Protein AF-A0A7J3G4Q1-F1 (afdb_monomer_lite)

InterPro domains:
  IPR036411 TorD-like superfamily [SSF89155] (8-148)

pLDDT: mean 95.26, std 4.86, range [58.09, 98.62]

Sequence (180 aa):
MLELDSFQRASLYAAILTFFKKLASIKKTPPEIMAFFESLGVELPDLSGEDLEQAAEYLNMFRASVVRLDVPPLARANLPFHIKTFIESNGYTADEPFDGIITMTAFAARLAIDAYMAHLTDGEKALKLERILHRFNKTHLIPALANAIPQNQKLHQAIQKIVQLVVADSDMLLKWLTRR

Foldseek 3Di:
DDDDDLVLQLVLLVLVLQCLVQLLVLHWRPVVSQVSCVVSVHHADGQDDPSSVLSNVLQVPQFLLPQLPVDDNVVSVCLQVVLCCLQVVVPHDFDPPSRGLSNLSVSLSVLSVVLSVCVVPPPVVSLVSLVSSLCSLVPHNLSSLVSDDRPNPSSNSNSVSSSVVSVVVSVSSVVVSVVD

Secondary structure (DSSP, 8-state):
-----HHHHHHHHHHHHHHHHHHHTT-PPPHHHHHHHHHTT--PPPP-THHHHHHHHHHHH--HHHH-TTS-HHHHHTHHHHHHHHHHHTT---PSPTTSHHHHHHHHHHHHHHHHHHHTT-HHHHHHHHHHHHHHIIIIIHHHHHT---S-HHHHHHHHHHHHHHHHHHHHHHHHHTT-

Structure (mmCIF, N/CA/C/O backbone):
data_AF-A0A7J3G4Q1-F1
#
_entry.id   AF-A0A7J3G4Q1-F1
#
loop_
_atom_site.group_PDB
_atom_site.id
_atom_site.type_symbol
_atom_site.label_atom_id
_atom_site.label_alt_id
_atom_site.label_comp_id
_atom_site.label_asym_id
_atom_site.label_entity_id
_atom_site.label_seq_id
_atom_site.pdbx_PDB_ins_code
_atom_site.Cartn_x
_atom_site.Cartn_y
_atom_site.Cartn_z
_atom_site.occupancy
_atom_site.B_iso_or_equiv
_atom_site.auth_seq_id
_atom_site.auth_comp_id
_atom_site.auth_asym_id
_atom_site.auth_atom_id
_atom_site.pdbx_PDB_model_num
ATOM 1 N N . MET A 1 1 ? -12.463 -10.729 -13.274 1.00 58.09 1 MET A N 1
ATOM 2 C CA . MET A 1 1 ? -11.122 -10.737 -12.645 1.00 58.09 1 MET A CA 1
ATOM 3 C C . MET A 1 1 ? -10.554 -9.350 -12.877 1.00 58.09 1 MET A C 1
ATOM 5 O O . MET A 1 1 ? -10.690 -8.881 -13.998 1.00 58.09 1 MET A O 1
ATOM 9 N N . LEU A 1 2 ? -10.054 -8.663 -11.848 1.00 76.19 2 LEU A N 1
ATOM 10 C CA . LEU A 1 2 ? -9.546 -7.298 -11.997 1.00 76.19 2 LEU A CA 1
ATOM 11 C C . LEU A 1 2 ? -8.209 -7.347 -12.752 1.00 76.19 2 LEU A C 1
ATOM 13 O O . LEU A 1 2 ? -7.213 -7.781 -12.185 1.00 76.19 2 LEU A O 1
ATOM 17 N N . GLU A 1 3 ? -8.194 -6.976 -14.031 1.00 84.81 3 GLU A N 1
ATOM 18 C CA . GLU A 1 3 ? -6.963 -6.869 -14.821 1.00 84.81 3 GLU A CA 1
ATOM 19 C C . GLU A 1 3 ? -6.582 -5.394 -14.921 1.00 84.81 3 GLU A C 1
ATOM 21 O O . GLU A 1 3 ? -7.228 -4.640 -15.642 1.00 84.81 3 GLU A O 1
ATOM 26 N N . LEU A 1 4 ? -5.572 -4.983 -14.150 1.00 90.75 4 LEU A N 1
ATOM 27 C CA . LEU A 1 4 ? -5.095 -3.603 -14.131 1.00 90.75 4 LEU A CA 1
ATOM 28 C C . LEU A 1 4 ? -3.858 -3.462 -15.005 1.00 90.75 4 LEU A C 1
ATOM 30 O O . LEU A 1 4 ? -2.841 -4.113 -14.743 1.00 90.75 4 LEU A O 1
ATOM 34 N N . ASP A 1 5 ? -3.916 -2.578 -15.997 1.00 92.81 5 ASP A N 1
ATOM 35 C CA . ASP A 1 5 ? -2.712 -2.108 -16.676 1.00 92.81 5 ASP A CA 1
ATOM 36 C C . ASP A 1 5 ? -1.798 -1.309 -15.718 1.00 92.81 5 ASP A C 1
ATOM 38 O O . ASP A 1 5 ? -2.128 -1.042 -14.557 1.00 92.81 5 ASP A O 1
ATOM 42 N N . SER A 1 6 ? -0.604 -0.936 -16.184 1.00 94.12 6 SER A N 1
ATOM 43 C CA . SER A 1 6 ? 0.363 -0.214 -15.350 1.00 94.12 6 SER A CA 1
ATOM 44 C C . SER A 1 6 ? -0.153 1.137 -14.848 1.00 94.12 6 SER A C 1
ATOM 46 O O . SER A 1 6 ? 0.171 1.528 -13.727 1.00 94.12 6 SER A O 1
ATOM 48 N N . PHE A 1 7 ? -0.954 1.844 -15.651 1.00 96.06 7 PHE A N 1
ATOM 49 C CA . PHE A 1 7 ? -1.536 3.126 -15.262 1.00 96.06 7 PHE A CA 1
ATOM 50 C C . PHE A 1 7 ? -2.603 2.916 -14.188 1.00 96.06 7 PHE A C 1
ATOM 52 O O . PHE A 1 7 ? -2.532 3.525 -13.124 1.00 96.06 7 PHE A O 1
ATOM 59 N N . GLN A 1 8 ? -3.531 1.985 -14.409 1.00 95.94 8 GLN A N 1
ATOM 60 C CA . GLN A 1 8 ? -4.584 1.644 -13.458 1.00 95.94 8 GLN A CA 1
ATOM 61 C C . GLN A 1 8 ? -4.014 1.132 -12.128 1.00 95.94 8 GLN A C 1
ATOM 63 O O . GLN A 1 8 ? -4.531 1.480 -11.066 1.00 95.94 8 GLN A O 1
ATOM 68 N N . ARG A 1 9 ? -2.916 0.364 -12.155 1.00 97.31 9 ARG A N 1
ATOM 69 C CA . ARG A 1 9 ? -2.191 -0.049 -10.944 1.00 97.31 9 ARG A CA 1
ATOM 70 C C . ARG A 1 9 ? -1.609 1.150 -10.201 1.00 97.31 9 ARG A C 1
ATOM 72 O O . ARG A 1 9 ? -1.783 1.260 -8.988 1.00 97.31 9 ARG A O 1
ATOM 79 N N . ALA A 1 10 ? -0.941 2.063 -10.907 1.00 97.88 10 ALA A N 1
ATOM 80 C CA . ALA A 1 10 ? -0.431 3.293 -10.305 1.00 97.88 10 ALA A CA 1
ATOM 81 C C . ALA A 1 10 ? -1.566 4.117 -9.670 1.00 97.88 10 ALA A C 1
ATOM 83 O O . ALA A 1 10 ? -1.438 4.557 -8.524 1.00 97.88 10 ALA A O 1
ATOM 84 N N . SER A 1 11 ? -2.702 4.246 -10.361 1.00 97.88 11 SER A N 1
ATOM 85 C CA . SER A 1 11 ? -3.910 4.892 -9.842 1.00 97.88 11 SER A CA 1
ATOM 86 C C . SER A 1 11 ? -4.462 4.189 -8.602 1.00 97.88 11 SER A C 1
ATOM 88 O O . SER A 1 11 ? -4.798 4.872 -7.637 1.00 97.88 11 SER A O 1
ATOM 90 N N . LEU A 1 12 ? -4.492 2.851 -8.572 1.00 98.06 12 LEU A N 1
ATOM 91 C CA . LEU A 1 12 ? -4.955 2.078 -7.417 1.00 98.06 12 LEU A CA 1
ATOM 92 C C . LEU A 1 12 ? -4.147 2.395 -6.160 1.00 98.06 12 LEU A C 1
ATOM 94 O O . LEU A 1 12 ? -4.718 2.774 -5.137 1.00 98.06 12 LEU A O 1
ATOM 98 N N . TYR A 1 13 ? -2.822 2.270 -6.218 1.00 98.56 13 TYR A N 1
ATOM 99 C CA . TYR A 1 13 ? -2.002 2.519 -5.032 1.00 98.56 13 TYR A CA 1
ATOM 100 C C . TYR A 1 13 ? -2.006 3.996 -4.621 1.00 98.56 13 TYR A C 1
ATOM 102 O O . TYR A 1 13 ? -2.013 4.293 -3.425 1.00 98.56 13 TYR A O 1
ATOM 110 N N . ALA A 1 14 ? -2.065 4.926 -5.580 1.00 98.44 14 ALA A N 1
ATOM 111 C CA . ALA A 1 14 ? -2.229 6.347 -5.281 1.00 98.44 14 ALA A CA 1
ATOM 112 C C . ALA A 1 14 ? -3.578 6.645 -4.598 1.00 98.44 14 ALA A C 1
ATOM 114 O O . ALA A 1 14 ? -3.627 7.434 -3.648 1.00 98.44 14 ALA A O 1
ATOM 115 N N . ALA A 1 15 ? -4.659 5.992 -5.032 1.00 98.25 15 ALA A N 1
ATOM 116 C CA . ALA A 1 15 ? -5.981 6.112 -4.427 1.00 98.25 15 ALA A CA 1
ATOM 117 C C . ALA A 1 15 ? -6.015 5.537 -3.005 1.00 98.25 15 ALA A C 1
ATOM 119 O O . ALA A 1 15 ? -6.499 6.210 -2.095 1.00 98.25 15 ALA A O 1
ATOM 120 N N . ILE A 1 16 ? -5.421 4.358 -2.782 1.00 98.50 16 ILE A N 1
ATOM 121 C CA . ILE A 1 16 ? -5.280 3.748 -1.447 1.00 98.50 16 ILE A CA 1
ATOM 122 C C . ILE A 1 16 ? -4.501 4.673 -0.506 1.00 98.50 16 ILE A C 1
ATOM 124 O O . ILE A 1 16 ? -4.949 4.949 0.608 1.00 98.50 16 ILE A O 1
ATOM 128 N N . LEU A 1 17 ? -3.356 5.197 -0.955 1.00 98.44 17 LEU A N 1
ATOM 129 C CA . LEU A 1 17 ? -2.568 6.140 -0.163 1.00 98.44 17 LEU A CA 1
ATOM 130 C C . LEU A 1 17 ? -3.378 7.397 0.171 1.00 98.44 17 LEU A C 1
ATOM 132 O O . LEU A 1 17 ? -3.364 7.867 1.308 1.00 98.44 17 LEU A O 1
ATOM 136 N N . THR A 1 18 ? -4.081 7.952 -0.817 1.00 98.12 18 THR A N 1
ATOM 137 C CA . THR A 1 18 ? -4.896 9.157 -0.634 1.00 98.12 18 THR A CA 1
ATOM 138 C C . THR A 1 18 ? -6.006 8.910 0.375 1.00 98.12 18 THR A C 1
ATOM 140 O O . THR A 1 18 ? -6.175 9.720 1.283 1.00 98.12 18 THR A O 1
ATOM 143 N N . PHE A 1 19 ? -6.702 7.779 0.269 1.00 98.00 19 PHE A N 1
ATOM 144 C CA . PHE A 1 19 ? -7.723 7.357 1.219 1.00 98.00 19 PHE A CA 1
ATOM 145 C C . PHE A 1 19 ? -7.168 7.335 2.650 1.00 98.00 19 PHE A C 1
ATOM 147 O O . PHE A 1 19 ? -7.653 8.078 3.504 1.00 98.00 19 PHE A O 1
ATOM 154 N N . PHE A 1 20 ? -6.079 6.600 2.904 1.00 97.81 20 PHE A N 1
ATOM 155 C CA . PHE A 1 20 ? -5.498 6.532 4.248 1.00 97.81 20 PHE A CA 1
ATOM 156 C C . PHE A 1 20 ? -4.989 7.883 4.757 1.00 97.81 20 PHE A C 1
ATOM 158 O O . PHE A 1 20 ? -5.241 8.224 5.910 1.00 97.81 20 PHE A O 1
ATOM 165 N N . LYS A 1 21 ? -4.327 8.694 3.918 1.00 97.44 21 LYS A N 1
ATOM 166 C CA . LYS A 1 21 ? -3.848 10.026 4.332 1.00 97.44 21 LYS A CA 1
ATOM 167 C C . LYS A 1 21 ? -4.994 10.970 4.690 1.00 97.44 21 LYS A C 1
ATOM 169 O O . LYS A 1 21 ? -4.837 11.789 5.595 1.00 97.44 21 LYS A O 1
ATOM 174 N N . LYS A 1 22 ? -6.123 10.898 3.978 1.00 97.19 22 LYS A N 1
ATOM 175 C CA . LYS A 1 22 ? -7.295 11.742 4.250 1.00 97.19 22 LYS A CA 1
ATOM 176 C C . LYS A 1 22 ? -7.945 11.349 5.568 1.00 97.19 22 LYS A C 1
ATOM 178 O O . LYS A 1 22 ? -8.096 12.226 6.416 1.00 97.19 22 LYS A O 1
ATOM 183 N N . LEU A 1 23 ? -8.178 10.055 5.782 1.00 97.12 23 LEU A N 1
ATOM 184 C CA . LEU A 1 23 ? -8.691 9.550 7.055 1.00 97.12 23 LEU A CA 1
ATOM 185 C C . LEU A 1 23 ? -7.768 9.911 8.225 1.00 97.12 23 LEU A C 1
ATOM 187 O O . LEU A 1 23 ? -8.222 10.516 9.185 1.00 97.12 23 LEU A O 1
ATOM 191 N N . ALA A 1 24 ? -6.460 9.663 8.103 1.00 96.75 24 ALA A N 1
ATOM 192 C CA . ALA A 1 24 ? -5.467 10.000 9.129 1.00 96.75 24 ALA A CA 1
ATOM 193 C C . ALA A 1 24 ? -5.389 11.498 9.470 1.00 96.75 24 ALA A C 1
ATOM 195 O O . ALA A 1 24 ? -4.942 11.861 10.556 1.00 96.75 24 ALA A O 1
ATOM 196 N N . SER A 1 25 ? -5.830 12.365 8.553 1.00 96.25 25 SER A N 1
ATOM 197 C CA . SER A 1 25 ? -5.885 13.820 8.741 1.00 96.25 25 SER A CA 1
ATOM 198 C C . SER A 1 25 ? -7.267 14.325 9.173 1.00 96.25 25 SER A C 1
ATOM 200 O O . SER A 1 25 ? -7.495 15.533 9.106 1.00 96.25 25 SER A O 1
ATOM 202 N N . ILE A 1 26 ? -8.199 13.431 9.529 1.00 94.31 26 ILE A N 1
ATOM 203 C CA . ILE A 1 26 ? -9.601 13.748 9.855 1.00 94.31 26 ILE A CA 1
ATOM 204 C C . ILE A 1 26 ? -10.255 14.556 8.717 1.00 94.31 26 ILE A C 1
ATOM 206 O O . ILE A 1 26 ? -10.926 15.570 8.904 1.00 94.31 26 ILE A O 1
ATOM 210 N N . LYS A 1 27 ? -10.007 14.133 7.475 1.00 93.06 27 LYS A N 1
ATOM 211 C CA . LYS A 1 27 ? -10.582 14.740 6.272 1.00 93.06 27 LYS A CA 1
ATOM 212 C C . LYS A 1 27 ? -11.397 13.704 5.525 1.00 93.06 27 LYS A C 1
ATOM 214 O O . LYS A 1 27 ? -10.963 12.566 5.363 1.00 93.06 27 LYS A O 1
ATOM 219 N N . LYS A 1 28 ? -12.543 14.136 4.996 1.00 88.81 28 LYS A N 1
ATOM 220 C CA . LYS A 1 28 ? -13.322 13.316 4.069 1.00 88.81 28 LYS A CA 1
ATOM 221 C C . LYS A 1 28 ? -12.465 12.917 2.870 1.00 88.81 28 LYS A C 1
ATOM 223 O O . LYS A 1 28 ? -11.681 13.720 2.346 1.00 88.81 28 LYS A O 1
ATOM 228 N N . THR A 1 29 ? -12.634 11.674 2.444 1.00 92.00 29 THR A N 1
ATOM 229 C CA . THR A 1 29 ? -12.053 11.182 1.200 1.00 92.00 29 THR A CA 1
ATOM 230 C C . THR A 1 29 ? -12.686 11.938 0.025 1.00 92.00 29 THR A C 1
ATO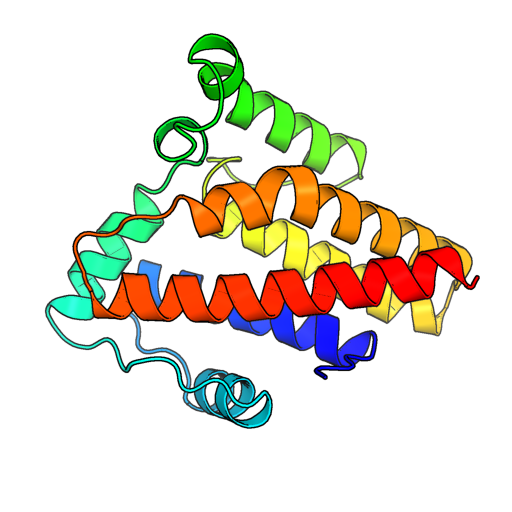M 232 O O . THR A 1 29 ? -13.906 12.101 0.010 1.00 92.00 29 THR A O 1
ATOM 235 N N . PRO A 1 30 ? -11.893 12.426 -0.948 1.00 93.00 30 PRO A N 1
ATOM 236 C CA . PRO A 1 30 ? -12.436 13.062 -2.142 1.00 93.00 30 PRO A CA 1
ATOM 237 C C . PRO A 1 30 ? -13.406 12.126 -2.887 1.00 93.00 30 PRO A C 1
ATOM 239 O O . PRO A 1 30 ? -13.092 10.937 -3.017 1.00 93.00 30 PRO A O 1
ATOM 242 N N . PRO A 1 31 ? -14.547 12.625 -3.396 1.00 93.31 31 PRO A N 1
ATOM 243 C CA . PRO A 1 31 ? -15.523 11.803 -4.113 1.00 93.31 31 PRO A CA 1
ATOM 244 C C . PRO A 1 31 ? -14.924 11.036 -5.295 1.00 93.31 31 PRO A C 1
ATOM 246 O O . PRO A 1 31 ? -15.316 9.905 -5.552 1.00 93.31 31 PRO A O 1
ATOM 249 N N . GLU A 1 32 ? -13.928 11.605 -5.973 1.00 95.31 32 GLU A N 1
ATOM 250 C CA . GLU A 1 32 ? -13.252 10.988 -7.118 1.00 95.31 32 GLU A CA 1
ATOM 251 C C . GLU A 1 32 ? -12.495 9.716 -6.720 1.00 95.31 32 GLU A C 1
ATOM 253 O O . GLU A 1 32 ? -12.413 8.767 -7.496 1.00 95.31 32 GLU A O 1
ATOM 258 N N . ILE A 1 33 ? -11.965 9.673 -5.494 1.00 95.56 33 ILE A N 1
ATOM 259 C CA . ILE A 1 33 ? -11.291 8.489 -4.953 1.00 95.56 33 ILE A CA 1
ATOM 260 C C . ILE A 1 33 ? -12.319 7.402 -4.627 1.00 95.56 33 ILE A C 1
ATOM 262 O O . ILE A 1 33 ? -12.074 6.234 -4.918 1.00 95.56 33 ILE A O 1
ATOM 266 N N . MET A 1 34 ? -13.476 7.775 -4.071 1.00 95.75 34 MET A N 1
ATOM 267 C CA . MET A 1 34 ? -14.564 6.830 -3.784 1.00 95.75 34 MET A CA 1
ATOM 268 C C . MET A 1 34 ? -15.138 6.245 -5.082 1.00 95.75 34 MET A C 1
ATOM 270 O O . MET A 1 34 ? -15.181 5.026 -5.233 1.00 95.75 34 MET A O 1
ATOM 274 N N . ALA A 1 35 ? -15.442 7.103 -6.060 1.00 95.75 35 ALA A N 1
ATOM 275 C CA . ALA A 1 35 ? -15.911 6.703 -7.386 1.00 95.75 35 ALA A CA 1
ATOM 276 C C . ALA A 1 35 ? -14.895 5.814 -8.122 1.00 95.75 35 ALA A C 1
ATOM 278 O O . ALA A 1 35 ? -15.271 4.880 -8.830 1.00 95.75 35 ALA A O 1
ATOM 279 N N . PHE A 1 36 ? -13.593 6.060 -7.935 1.00 96.44 36 PHE A N 1
ATOM 280 C CA . PHE A 1 36 ? -12.559 5.180 -8.470 1.00 96.44 36 PHE A CA 1
ATOM 281 C C . PHE A 1 36 ? -12.656 3.767 -7.875 1.00 96.44 36 PHE A C 1
ATOM 283 O O . PHE A 1 36 ? -12.673 2.805 -8.639 1.00 96.44 36 PHE A O 1
ATOM 290 N N . PHE A 1 37 ? -12.784 3.609 -6.553 1.00 96.25 37 PHE A N 1
ATOM 291 C CA . PHE A 1 37 ? -12.970 2.280 -5.953 1.00 96.25 37 PHE A CA 1
ATOM 292 C C . PHE A 1 37 ? -14.260 1.600 -6.427 1.00 96.25 37 PHE A C 1
ATOM 294 O O . PHE A 1 37 ? -14.234 0.415 -6.768 1.00 96.25 37 PHE A O 1
ATOM 301 N N . GLU A 1 38 ? -15.357 2.351 -6.541 1.00 95.69 38 GLU A N 1
ATOM 302 C CA . GLU A 1 38 ? -16.624 1.843 -7.076 1.00 95.69 38 GLU A CA 1
ATOM 303 C C . GLU A 1 38 ? -16.470 1.331 -8.514 1.00 95.69 38 GLU A C 1
ATOM 305 O O . GLU A 1 38 ? -16.979 0.260 -8.842 1.00 95.69 38 GLU A O 1
ATOM 310 N N . SER A 1 39 ? -15.690 2.024 -9.355 1.00 94.81 39 SER A N 1
ATOM 311 C CA . SER A 1 39 ? -15.388 1.580 -10.725 1.00 94.81 39 SER A CA 1
ATOM 312 C C . SER A 1 39 ? -14.613 0.255 -10.781 1.00 94.81 39 SER A C 1
ATOM 314 O O . SER A 1 39 ? -14.700 -0.474 -11.768 1.00 94.81 39 SER A O 1
ATOM 316 N N . LEU A 1 40 ? -13.902 -0.095 -9.702 1.00 94.19 40 LEU A N 1
ATOM 317 C CA . LEU A 1 40 ? -13.235 -1.389 -9.523 1.00 94.19 40 LEU A CA 1
ATOM 318 C C . LEU A 1 40 ? -14.158 -2.449 -8.888 1.00 94.19 40 LEU A C 1
ATOM 320 O O . LEU A 1 40 ? -13.703 -3.549 -8.571 1.00 94.19 40 LEU A O 1
ATOM 324 N N . GLY A 1 41 ? -15.441 -2.132 -8.690 1.00 93.50 41 GLY A N 1
ATOM 325 C CA . GLY A 1 41 ? -16.429 -2.997 -8.047 1.00 93.50 41 GLY A CA 1
ATOM 326 C C . GLY A 1 41 ? -16.335 -3.016 -6.520 1.00 93.50 41 GLY A C 1
ATOM 327 O O . GLY A 1 41 ? -16.810 -3.963 -5.893 1.00 93.50 41 GLY A O 1
ATOM 328 N N . VAL A 1 42 ? -15.703 -2.007 -5.913 1.00 94.69 42 VAL A N 1
ATOM 329 C CA . VAL A 1 42 ? -15.481 -1.929 -4.467 1.00 94.69 42 VAL A CA 1
ATOM 330 C C . VAL A 1 42 ? -16.115 -0.672 -3.891 1.00 94.69 42 VAL A C 1
ATOM 332 O O . VAL A 1 42 ? -15.593 0.426 -4.011 1.00 94.69 42 VAL A O 1
ATOM 335 N N . GLU A 1 43 ? -17.221 -0.845 -3.179 1.00 95.25 43 GLU A N 1
ATOM 336 C CA . GLU A 1 43 ? -17.846 0.242 -2.427 1.00 95.25 43 GLU A CA 1
ATOM 337 C C . GLU A 1 43 ? -17.156 0.392 -1.064 1.00 95.25 43 GLU A C 1
ATOM 339 O O . GLU A 1 43 ? -17.241 -0.506 -0.221 1.00 95.25 43 GLU A O 1
ATOM 344 N N . LEU A 1 44 ? -16.436 1.485 -0.823 1.00 95.50 44 LEU A N 1
ATOM 345 C CA . LEU A 1 44 ? -15.865 1.756 0.500 1.00 95.50 44 LEU A CA 1
ATOM 346 C C . LEU A 1 44 ? -16.907 2.447 1.395 1.00 95.50 44 LEU A C 1
ATOM 348 O O . LEU A 1 44 ? -17.646 3.299 0.910 1.00 95.50 44 LEU A O 1
ATOM 352 N N . PRO A 1 45 ? -16.978 2.112 2.696 1.00 93.81 45 PRO A N 1
ATOM 353 C CA . PRO A 1 45 ? -17.899 2.782 3.607 1.00 93.81 45 PRO A CA 1
ATOM 354 C C . PRO A 1 45 ? -17.546 4.266 3.762 1.00 93.81 45 PRO A C 1
ATOM 356 O O . PRO A 1 45 ? -16.368 4.626 3.794 1.00 93.81 45 PRO A O 1
ATOM 359 N N . ASP A 1 46 ? -18.563 5.116 3.920 1.00 89.44 46 ASP A N 1
ATOM 360 C CA . ASP A 1 46 ? -18.369 6.525 4.272 1.00 89.44 46 ASP A CA 1
ATOM 361 C C . ASP A 1 46 ? -18.052 6.663 5.773 1.00 89.44 46 ASP A C 1
ATOM 363 O O . ASP A 1 46 ? -18.834 6.248 6.644 1.00 89.44 46 ASP A O 1
ATOM 367 N N . LEU A 1 47 ? -16.877 7.228 6.072 1.00 92.56 47 LEU A N 1
ATOM 368 C CA . LEU A 1 47 ? -16.424 7.529 7.428 1.00 92.56 47 LEU A CA 1
ATOM 369 C C . LEU A 1 47 ? -16.642 9.016 7.718 1.00 92.56 47 LEU A C 1
ATOM 371 O O . LEU A 1 47 ? -16.056 9.892 7.079 1.00 92.56 47 LEU A O 1
ATOM 375 N N . SER A 1 48 ? -17.460 9.301 8.728 1.00 90.50 48 SER A N 1
ATOM 376 C CA . SER A 1 48 ? -17.823 10.661 9.128 1.00 90.50 48 SER A CA 1
ATOM 377 C C . SER A 1 48 ? -18.011 10.761 10.638 1.00 90.50 48 SER A C 1
ATOM 379 O O . SER A 1 48 ? -18.404 9.779 11.263 1.00 90.50 48 SER A O 1
ATOM 381 N N . GLY A 1 49 ? -17.806 11.950 11.210 1.00 92.44 49 GLY A N 1
ATOM 382 C CA . GLY A 1 49 ? -17.965 12.166 12.651 1.00 92.44 49 GLY A CA 1
ATOM 383 C C . GLY A 1 49 ? -17.005 11.289 13.455 1.00 92.44 49 GLY A C 1
ATOM 384 O O . GLY A 1 49 ? -15.831 11.188 13.105 1.00 92.44 49 G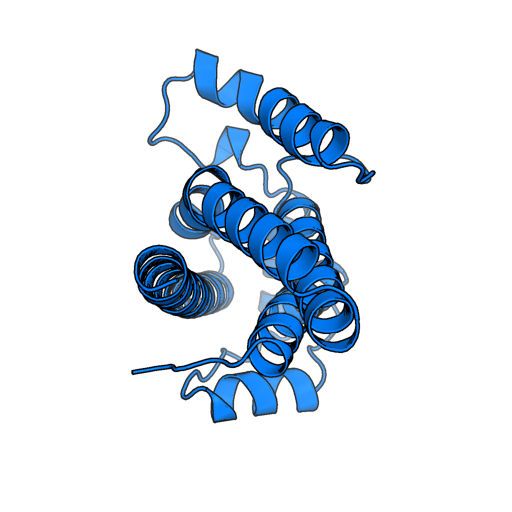LY A O 1
ATOM 385 N N . GLU A 1 50 ? -17.521 10.619 14.483 1.00 93.44 50 GLU A N 1
ATOM 386 C CA . GLU A 1 50 ? -16.740 9.761 15.385 1.00 93.44 50 GLU A CA 1
ATOM 387 C C . GLU A 1 50 ? -15.979 8.643 14.647 1.00 93.44 50 GLU A C 1
ATOM 389 O O . GLU A 1 50 ? -14.826 8.359 14.970 1.00 93.44 50 GLU A O 1
ATOM 394 N N . ASP A 1 51 ? -16.570 8.065 13.591 1.00 93.88 51 ASP A N 1
ATOM 395 C CA . ASP A 1 51 ? -15.905 7.032 12.785 1.00 93.88 51 ASP A CA 1
ATOM 396 C C . ASP A 1 51 ? -14.588 7.531 12.177 1.00 93.88 51 ASP A C 1
ATOM 398 O O . ASP A 1 51 ? -13.608 6.790 12.078 1.00 93.88 51 ASP A O 1
ATOM 402 N N . LEU A 1 52 ? -14.568 8.797 11.751 1.00 95.19 52 LEU A N 1
ATOM 403 C CA . LEU A 1 52 ? -13.413 9.416 11.113 1.00 95.19 52 LEU A CA 1
ATOM 404 C C . LEU A 1 52 ? -12.299 9.697 12.128 1.00 95.19 52 LEU A C 1
ATOM 406 O O . LEU A 1 52 ? -11.127 9.515 11.805 1.00 95.19 52 LEU A O 1
ATOM 410 N N . GLU A 1 53 ? -12.655 10.099 13.347 1.00 96.06 53 GLU A N 1
ATOM 411 C CA . GLU A 1 53 ? -11.703 10.344 14.436 1.00 96.06 53 GLU A CA 1
ATOM 412 C C . GLU A 1 53 ? -11.048 9.041 14.907 1.00 96.06 53 GLU A C 1
ATOM 414 O O . GLU A 1 53 ? -9.819 8.945 14.933 1.00 96.06 53 GLU A O 1
ATOM 419 N N . GLN A 1 54 ? -11.850 8.001 15.165 1.00 96.25 54 GLN A N 1
ATOM 420 C CA . GLN A 1 54 ? -11.343 6.674 15.533 1.00 96.25 54 GLN A CA 1
ATOM 421 C C . GLN A 1 54 ? -10.461 6.078 14.426 1.00 96.25 54 GLN A C 1
ATOM 423 O O . GLN A 1 54 ? -9.425 5.462 14.695 1.00 96.25 54 GLN A O 1
ATOM 428 N N . ALA A 1 55 ? -10.851 6.265 13.160 1.00 96.56 55 ALA A N 1
ATOM 429 C CA . ALA A 1 55 ? -10.039 5.825 12.036 1.00 96.56 55 ALA A CA 1
ATOM 430 C C . ALA A 1 55 ? -8.702 6.571 11.972 1.00 96.56 55 ALA A C 1
ATOM 432 O O . ALA A 1 55 ? -7.666 5.950 11.725 1.00 96.56 55 ALA A O 1
ATOM 433 N N . ALA A 1 56 ? -8.709 7.884 12.208 1.00 97.44 56 ALA A N 1
ATOM 434 C CA . ALA A 1 56 ? -7.498 8.688 12.211 1.00 97.44 56 ALA A CA 1
ATOM 435 C C . ALA A 1 56 ? -6.525 8.246 13.308 1.00 97.44 56 ALA A C 1
ATOM 437 O O . ALA A 1 56 ? -5.340 8.045 13.032 1.00 97.44 56 ALA A O 1
ATOM 438 N N . GLU A 1 57 ? -7.022 8.054 14.531 1.00 97.50 57 GLU A N 1
ATOM 439 C CA . GLU A 1 57 ? -6.229 7.564 15.658 1.00 97.50 57 GLU A CA 1
ATOM 440 C C . GLU A 1 57 ? -5.577 6.218 15.321 1.00 97.50 57 GLU A C 1
ATOM 442 O O . GLU A 1 57 ? -4.350 6.083 15.384 1.00 97.50 57 GLU A O 1
ATOM 447 N N . TYR A 1 58 ? -6.375 5.253 14.854 1.00 97.88 58 TYR A N 1
ATOM 448 C CA . TYR A 1 58 ? -5.871 3.932 14.497 1.00 97.88 58 TYR A CA 1
ATOM 449 C C . TYR A 1 58 ? -4.794 3.991 13.408 1.00 97.88 58 TYR A C 1
ATOM 451 O O . TYR A 1 58 ? -3.739 3.378 13.553 1.00 97.88 58 TYR A O 1
ATOM 459 N N . LEU A 1 59 ? -5.030 4.727 12.317 1.00 97.44 59 LEU A N 1
ATOM 460 C CA . LEU A 1 59 ? -4.090 4.802 11.193 1.00 97.44 59 LEU A CA 1
ATOM 461 C C . LEU A 1 59 ? -2.761 5.464 11.585 1.00 97.44 59 LEU A C 1
ATOM 463 O O . LEU A 1 59 ? -1.707 5.023 11.126 1.00 97.44 59 LEU A O 1
ATOM 467 N N . ASN A 1 60 ? -2.796 6.480 12.451 1.00 97.19 60 ASN A N 1
ATOM 468 C CA . ASN A 1 60 ? -1.594 7.160 12.942 1.00 97.19 60 ASN A CA 1
ATOM 469 C C . ASN A 1 60 ? -0.795 6.286 13.929 1.00 97.19 60 ASN A C 1
ATOM 471 O O . ASN A 1 60 ? 0.443 6.299 13.930 1.00 97.19 60 ASN A O 1
ATOM 475 N N . MET A 1 61 ? -1.485 5.479 14.740 1.00 97.31 61 MET A N 1
ATOM 476 C CA . MET A 1 61 ? -0.865 4.547 15.687 1.00 97.31 61 MET A CA 1
ATOM 477 C C . MET A 1 61 ? -0.516 3.186 15.078 1.00 97.31 61 MET A C 1
ATOM 479 O O . MET A 1 61 ? 0.221 2.418 15.695 1.00 97.31 61 MET A O 1
ATOM 483 N N . PHE A 1 62 ? -0.996 2.879 13.871 1.00 98.00 62 PHE A N 1
ATOM 484 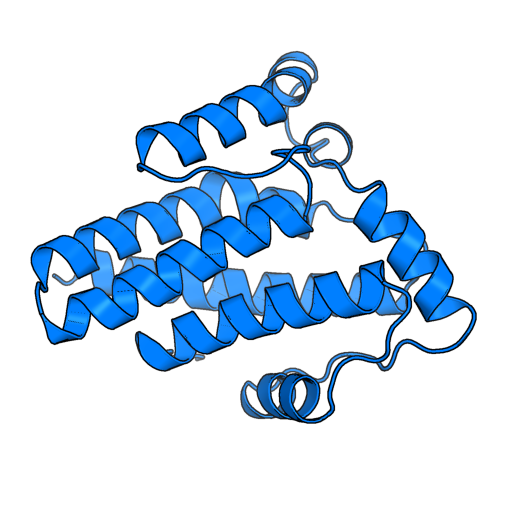C CA . PHE A 1 62 ? -0.757 1.596 13.222 1.00 98.00 62 PHE A CA 1
ATOM 485 C C . PHE A 1 62 ? 0.739 1.312 13.085 1.00 98.00 62 PHE A C 1
ATOM 487 O O . PHE A 1 62 ? 1.492 2.116 12.530 1.00 98.00 62 PHE A O 1
ATOM 494 N N . ARG A 1 63 ? 1.157 0.127 13.526 1.00 97.69 63 ARG A N 1
ATOM 495 C CA . ARG A 1 63 ? 2.514 -0.396 13.350 1.00 97.69 63 ARG A CA 1
ATOM 496 C C . ARG A 1 63 ? 2.434 -1.857 12.942 1.00 97.69 63 ARG A C 1
ATOM 498 O O . ARG A 1 63 ? 1.849 -2.663 13.670 1.00 97.69 63 ARG A O 1
ATOM 505 N N . ALA A 1 64 ? 3.039 -2.223 11.811 1.00 97.25 64 ALA A N 1
ATOM 506 C CA . ALA A 1 64 ? 3.074 -3.616 11.367 1.00 97.25 64 ALA A CA 1
ATOM 507 C C . ALA A 1 64 ? 3.761 -4.520 12.405 1.00 97.25 64 ALA A C 1
ATOM 509 O O . ALA A 1 64 ? 3.322 -5.649 12.609 1.00 97.25 64 ALA A O 1
ATOM 510 N N . SER A 1 65 ? 4.777 -4.010 13.110 1.00 96.94 65 SER A N 1
ATOM 511 C CA . SER A 1 65 ? 5.434 -4.701 14.231 1.00 96.94 65 SER A CA 1
ATOM 512 C C . SER A 1 65 ? 4.486 -5.068 15.379 1.00 96.94 65 SER A C 1
ATOM 514 O O . SER A 1 65 ? 4.680 -6.088 16.042 1.00 96.94 65 SER A O 1
ATOM 516 N N . VAL A 1 66 ? 3.427 -4.284 15.586 1.00 96.12 66 VAL A N 1
ATOM 517 C CA . VAL A 1 66 ? 2.423 -4.524 16.628 1.00 96.12 66 VAL A CA 1
ATOM 518 C C . VAL A 1 66 ? 1.342 -5.477 16.129 1.00 96.12 66 VAL A C 1
ATOM 520 O O . VAL A 1 66 ? 1.013 -6.435 16.827 1.00 96.12 66 VAL A O 1
ATOM 523 N N . VAL A 1 67 ? 0.815 -5.254 14.919 1.00 95.38 67 VAL A N 1
ATOM 524 C CA . VAL A 1 67 ? -0.371 -5.984 14.438 1.00 95.38 67 VAL A CA 1
ATOM 525 C C . VAL A 1 67 ? -0.071 -7.366 13.857 1.00 95.38 67 VAL A C 1
ATOM 527 O O . VAL A 1 67 ? -0.935 -8.235 13.903 1.00 95.38 67 VAL A O 1
ATOM 530 N N . ARG A 1 68 ? 1.137 -7.613 13.332 1.00 94.62 68 ARG A N 1
ATOM 531 C CA . ARG A 1 68 ? 1.490 -8.877 12.658 1.00 94.62 68 ARG A CA 1
ATOM 532 C C . ARG A 1 68 ? 1.778 -10.026 13.617 1.00 94.62 68 ARG A C 1
ATOM 534 O O . ARG A 1 68 ? 2.885 -10.553 13.641 1.00 94.62 68 ARG A O 1
ATOM 541 N N . LEU A 1 69 ? 0.790 -10.415 14.421 1.00 92.75 69 LEU A N 1
ATOM 542 C CA . LEU A 1 69 ? 0.906 -11.488 15.418 1.00 92.75 69 LEU A CA 1
ATOM 543 C C . LEU A 1 69 ? 1.228 -12.863 14.804 1.00 92.75 69 LEU A C 1
ATOM 545 O O . LEU A 1 69 ? 1.642 -13.767 15.525 1.00 92.75 69 LEU A O 1
ATOM 549 N N . ASP A 1 70 ? 1.083 -13.002 13.484 1.00 92.38 70 ASP A N 1
ATOM 550 C CA . ASP A 1 70 ? 1.473 -14.171 12.695 1.00 92.38 70 ASP A CA 1
ATOM 551 C C . ASP A 1 70 ? 2.994 -14.413 12.656 1.00 92.38 70 ASP A C 1
ATOM 553 O O . ASP A 1 70 ? 3.447 -15.499 12.294 1.00 92.38 70 ASP A O 1
ATOM 557 N N . VAL A 1 71 ? 3.797 -13.418 13.043 1.00 91.06 71 VAL A N 1
ATOM 558 C CA . VAL A 1 71 ? 5.262 -13.485 13.060 1.00 91.06 71 VAL A CA 1
ATOM 559 C C . VAL A 1 71 ? 5.783 -13.603 14.506 1.00 91.06 71 VAL A C 1
ATOM 561 O O . VAL A 1 71 ? 5.259 -12.944 15.411 1.00 91.06 71 VAL A O 1
ATOM 564 N N . PRO A 1 72 ? 6.854 -14.383 14.770 1.00 93.31 72 PRO A N 1
ATOM 565 C CA . PRO A 1 72 ? 7.443 -14.478 16.105 1.00 93.31 72 PRO A CA 1
ATOM 566 C C . PRO A 1 72 ? 7.864 -13.110 16.676 1.00 93.31 72 PRO A C 1
ATOM 568 O O . PRO A 1 72 ? 8.335 -12.258 15.918 1.00 93.31 72 PRO A O 1
ATOM 571 N N . PRO A 1 73 ? 7.779 -12.888 18.005 1.00 93.69 73 PRO A N 1
ATOM 572 C CA . PRO A 1 73 ? 8.062 -11.592 18.637 1.00 93.69 73 PRO A CA 1
ATOM 573 C C . PRO A 1 73 ? 9.387 -10.940 18.221 1.00 93.69 73 PRO A C 1
ATOM 575 O O . PRO A 1 73 ? 9.415 -9.751 17.919 1.00 93.69 73 PRO A O 1
ATOM 578 N N . LEU A 1 74 ? 10.468 -11.721 18.137 1.00 92.00 74 LEU A N 1
ATOM 579 C CA . LEU A 1 74 ? 11.783 -11.208 17.747 1.00 92.00 74 LEU A CA 1
ATOM 580 C C . LEU A 1 74 ? 11.799 -10.691 16.300 1.00 92.00 74 LEU A C 1
ATOM 582 O O . LEU A 1 74 ? 12.350 -9.632 16.017 1.00 92.00 74 LEU A O 1
ATOM 586 N N . ALA A 1 75 ? 11.158 -11.416 15.383 1.00 90.69 75 ALA A N 1
ATOM 587 C CA . ALA A 1 75 ? 11.052 -10.996 13.992 1.00 90.69 75 ALA A CA 1
ATOM 588 C C . ALA A 1 75 ? 10.111 -9.788 13.837 1.00 90.69 75 ALA A C 1
ATOM 590 O O . ALA A 1 75 ? 10.398 -8.902 13.036 1.00 90.69 75 ALA A O 1
ATOM 591 N N . ARG A 1 76 ? 9.049 -9.692 14.654 1.00 92.81 76 ARG A N 1
ATOM 592 C CA . ARG A 1 76 ? 8.168 -8.511 14.706 1.00 92.81 76 ARG A CA 1
ATOM 593 C C . ARG A 1 76 ? 8.900 -7.249 15.140 1.00 92.81 76 ARG A C 1
ATOM 595 O O . ARG A 1 76 ? 8.742 -6.219 14.493 1.00 92.81 76 ARG A O 1
ATOM 602 N N . ALA A 1 77 ? 9.727 -7.338 16.181 1.00 92.69 77 ALA A N 1
ATOM 603 C CA . ALA A 1 77 ? 10.522 -6.210 16.669 1.00 92.69 77 ALA A CA 1
ATOM 604 C C . ALA A 1 77 ? 11.476 -5.652 15.594 1.00 92.69 77 ALA A C 1
ATOM 606 O O . ALA A 1 77 ? 11.723 -4.451 15.552 1.00 92.69 77 ALA A O 1
ATOM 607 N N . ASN A 1 78 ? 11.947 -6.508 14.682 1.00 94.56 78 ASN A N 1
ATOM 608 C CA . ASN A 1 78 ? 12.832 -6.123 13.583 1.00 94.56 78 ASN A CA 1
ATOM 609 C C . ASN A 1 78 ? 12.095 -5.699 12.298 1.00 94.56 78 ASN A C 1
ATOM 611 O O . ASN A 1 78 ? 12.746 -5.266 11.346 1.00 94.56 78 ASN A O 1
ATOM 615 N N . LEU A 1 79 ? 10.758 -5.791 12.231 1.00 95.31 79 LEU A N 1
ATOM 616 C CA . LEU A 1 79 ? 9.997 -5.407 11.032 1.00 95.31 79 LEU A CA 1
ATOM 617 C C . LEU A 1 79 ? 10.259 -3.965 10.564 1.00 95.31 79 LEU A C 1
ATOM 619 O O . LEU A 1 79 ? 10.472 -3.801 9.361 1.00 95.31 79 LEU A O 1
ATOM 623 N N . PRO A 1 80 ? 10.301 -2.937 11.439 1.00 96.94 80 PRO A N 1
ATOM 624 C CA . PRO A 1 80 ? 10.572 -1.569 11.002 1.00 96.94 80 PRO A CA 1
ATOM 625 C C . PRO A 1 80 ? 11.935 -1.449 10.318 1.00 96.94 80 PRO A C 1
ATOM 627 O O . PRO A 1 80 ? 12.045 -0.826 9.265 1.00 96.94 80 PRO A O 1
ATOM 630 N N . PHE A 1 81 ? 12.955 -2.121 10.863 1.00 96.81 81 PHE A N 1
ATOM 631 C CA . PHE A 1 81 ? 14.292 -2.163 10.276 1.00 96.81 81 PHE A CA 1
ATOM 632 C C . PHE A 1 81 ? 14.295 -2.871 8.917 1.00 96.81 81 PHE A C 1
ATOM 634 O O . PHE A 1 81 ? 14.819 -2.334 7.946 1.00 96.81 81 PHE A O 1
ATOM 641 N N . HIS A 1 82 ? 13.657 -4.039 8.805 1.00 95.88 82 HIS A N 1
ATOM 642 C CA . HIS A 1 82 ? 13.581 -4.758 7.532 1.00 95.88 82 HIS A CA 1
ATOM 643 C C . HIS A 1 82 ? 12.851 -3.962 6.445 1.00 95.88 82 HIS A C 1
ATOM 645 O O . HIS A 1 82 ? 13.295 -3.954 5.297 1.00 95.88 82 HIS A O 1
ATOM 651 N N . ILE A 1 83 ? 11.760 -3.275 6.796 1.00 97.81 83 ILE A N 1
ATOM 652 C CA . ILE A 1 83 ? 11.016 -2.430 5.857 1.00 97.81 83 ILE A CA 1
ATOM 653 C C . ILE A 1 83 ? 11.865 -1.226 5.439 1.00 97.81 83 ILE A C 1
ATOM 655 O O . ILE A 1 83 ? 11.967 -0.954 4.244 1.00 97.81 83 ILE A O 1
ATOM 659 N N . LYS A 1 84 ? 12.542 -0.566 6.388 1.00 98.25 84 LYS A N 1
ATOM 660 C CA . LYS A 1 84 ? 13.507 0.503 6.100 1.00 98.25 84 LYS A CA 1
ATOM 661 C C . LYS A 1 84 ? 14.571 0.048 5.104 1.00 98.25 84 LYS A C 1
ATOM 663 O O . LYS A 1 84 ? 14.721 0.655 4.048 1.00 98.25 84 LYS A O 1
ATOM 668 N N . THR A 1 85 ? 15.262 -1.056 5.395 1.00 97.75 85 THR A N 1
ATOM 669 C CA . THR A 1 85 ? 16.302 -1.602 4.512 1.00 97.75 85 THR A CA 1
ATOM 670 C C . THR A 1 85 ? 15.744 -1.942 3.132 1.00 97.75 85 THR A C 1
ATOM 672 O O . THR A 1 85 ? 16.411 -1.705 2.125 1.00 97.75 85 THR A O 1
ATOM 675 N N . PHE A 1 86 ? 14.518 -2.468 3.047 1.00 98.19 86 PHE A N 1
ATOM 676 C CA . PHE A 1 86 ? 13.876 -2.741 1.762 1.00 98.19 86 PHE A CA 1
ATOM 677 C C . PHE A 1 86 ? 13.652 -1.453 0.958 1.00 98.19 86 PHE A C 1
ATOM 679 O O . PHE A 1 86 ? 13.974 -1.414 -0.227 1.00 98.19 86 PHE A O 1
ATOM 686 N N . ILE A 1 87 ? 13.133 -0.399 1.586 1.00 97.94 87 ILE A N 1
ATOM 687 C CA . ILE A 1 87 ? 12.890 0.904 0.948 1.00 97.94 87 ILE A CA 1
ATOM 688 C C . ILE A 1 87 ? 14.215 1.507 0.453 1.00 97.94 87 ILE A C 1
ATOM 690 O O . ILE A 1 87 ? 14.361 1.790 -0.739 1.00 97.94 87 ILE A O 1
ATOM 694 N N . GLU A 1 88 ? 15.205 1.616 1.339 1.00 97.88 88 GLU A N 1
ATOM 695 C CA . GLU A 1 88 ? 16.489 2.268 1.054 1.00 97.88 88 GLU A CA 1
ATOM 696 C C . GLU A 1 88 ? 17.315 1.505 0.009 1.00 97.88 88 GLU A C 1
ATOM 698 O O . GLU A 1 88 ? 17.869 2.110 -0.909 1.00 97.88 88 GLU A O 1
ATOM 703 N N . SER A 1 89 ? 17.345 0.168 0.067 1.00 97.06 89 SER A N 1
ATOM 704 C CA . SER A 1 89 ? 18.079 -0.656 -0.913 1.00 97.06 89 SER A CA 1
ATOM 705 C C . SER A 1 89 ? 17.509 -0.591 -2.332 1.00 97.06 89 SER A C 1
ATOM 707 O O . SER A 1 89 ? 18.212 -0.919 -3.289 1.00 97.06 89 SER A O 1
ATOM 709 N N . ASN A 1 90 ? 16.259 -0.145 -2.489 1.00 96.81 90 ASN A N 1
ATOM 710 C CA . ASN A 1 90 ? 15.642 0.095 -3.792 1.00 96.81 90 ASN A CA 1
ATOM 711 C C . ASN A 1 90 ? 15.730 1.567 -4.235 1.00 96.81 90 ASN A C 1
ATOM 713 O O . ASN A 1 90 ? 15.145 1.922 -5.256 1.00 96.81 90 ASN A O 1
ATOM 717 N N . GLY A 1 91 ? 16.486 2.406 -3.515 1.00 96.44 91 GLY A N 1
ATOM 718 C CA . GLY A 1 91 ? 16.767 3.794 -3.892 1.00 96.44 91 GLY A CA 1
ATOM 719 C C . GLY A 1 91 ? 15.712 4.806 -3.447 1.00 96.44 91 GLY A C 1
ATOM 720 O O . GLY A 1 91 ? 15.660 5.904 -3.999 1.00 96.44 91 GLY A O 1
ATOM 721 N N . TYR A 1 92 ? 14.874 4.451 -2.473 1.00 97.25 92 TYR A N 1
ATOM 722 C CA . TYR A 1 92 ? 13.823 5.319 -1.949 1.00 97.25 92 TYR A CA 1
ATOM 723 C C . TYR A 1 92 ? 14.136 5.785 -0.530 1.00 97.25 92 TYR A C 1
ATOM 725 O O . TYR A 1 92 ? 14.817 5.105 0.234 1.00 97.25 92 TYR A O 1
ATOM 733 N N . THR A 1 93 ? 13.581 6.934 -0.163 1.00 94.81 93 THR A N 1
ATOM 734 C CA . THR A 1 93 ? 13.566 7.440 1.210 1.00 94.81 93 THR A CA 1
ATOM 735 C C . THR A 1 93 ? 12.128 7.538 1.695 1.00 94.81 93 THR A C 1
ATOM 737 O O . THR A 1 93 ? 11.194 7.680 0.901 1.00 94.81 93 THR A O 1
ATOM 740 N N . ALA A 1 94 ? 11.939 7.427 3.003 1.00 93.12 94 ALA A N 1
ATOM 741 C CA . ALA A 1 94 ? 10.637 7.559 3.627 1.00 93.12 94 ALA A CA 1
ATOM 742 C C . ALA A 1 94 ? 10.780 8.113 5.043 1.00 93.12 94 ALA A C 1
ATOM 744 O O . ALA A 1 94 ? 11.795 7.881 5.701 1.00 93.12 94 ALA A O 1
ATOM 745 N N . ASP A 1 95 ? 9.741 8.808 5.494 1.00 90.62 95 ASP A N 1
ATOM 746 C CA . ASP A 1 95 ? 9.653 9.292 6.864 1.00 90.62 95 ASP A CA 1
ATOM 747 C C . ASP A 1 95 ? 9.243 8.157 7.809 1.00 90.62 95 ASP A C 1
ATOM 749 O O . ASP A 1 95 ? 8.451 7.268 7.463 1.00 90.62 95 ASP A O 1
ATOM 753 N N . GLU A 1 96 ? 9.773 8.196 9.030 1.00 89.50 96 GLU A N 1
ATOM 754 C CA . GLU A 1 96 ? 9.347 7.287 10.086 1.00 89.50 96 GLU A CA 1
ATOM 755 C C . GLU A 1 96 ? 7.894 7.561 10.501 1.00 89.50 96 GLU A C 1
ATOM 757 O O . GLU A 1 96 ? 7.444 8.711 10.483 1.00 89.50 96 GLU A O 1
ATOM 762 N N . PRO A 1 97 ? 7.144 6.525 10.917 1.00 96.62 97 PRO A N 1
ATOM 763 C CA . PRO A 1 97 ? 7.550 5.124 11.116 1.00 96.62 97 PRO A CA 1
ATOM 764 C C . PRO A 1 97 ? 7.556 4.292 9.815 1.00 96.62 97 PRO A C 1
ATOM 766 O O . PRO A 1 97 ? 6.578 4.278 9.070 1.00 96.62 97 PRO A O 1
ATOM 769 N N . PHE A 1 98 ? 8.618 3.513 9.569 1.00 97.50 98 PHE A N 1
ATOM 770 C CA . PHE A 1 98 ? 8.737 2.680 8.355 1.00 97.50 98 PHE A CA 1
ATOM 771 C C . PHE A 1 98 ? 7.679 1.574 8.252 1.00 97.50 98 PHE A C 1
ATOM 773 O O . PHE A 1 98 ? 7.258 1.220 7.154 1.00 97.50 98 PHE A O 1
ATOM 780 N N . ASP A 1 99 ? 7.231 1.040 9.386 1.00 97.81 99 ASP A N 1
ATOM 781 C CA . ASP A 1 99 ? 6.193 0.012 9.464 1.00 97.81 99 ASP A CA 1
ATOM 782 C C . ASP A 1 99 ? 4.779 0.586 9.671 1.00 97.81 99 ASP A C 1
ATOM 784 O O . ASP A 1 99 ? 3.844 -0.153 9.992 1.00 97.81 99 ASP A O 1
ATOM 788 N N . GLY A 1 100 ? 4.611 1.901 9.499 1.00 98.31 100 GLY A N 1
ATOM 789 C CA . GLY A 1 100 ? 3.307 2.551 9.474 1.00 98.31 100 GLY A CA 1
ATOM 790 C C . GLY A 1 100 ? 2.563 2.289 8.164 1.00 98.31 100 GLY A C 1
ATOM 791 O O . GLY A 1 100 ? 3.156 2.266 7.086 1.00 98.31 100 GLY A O 1
ATOM 792 N N . ILE A 1 101 ? 1.236 2.156 8.234 1.00 97.81 101 ILE A N 1
ATOM 793 C CA . ILE A 1 101 ? 0.389 1.859 7.067 1.00 97.81 101 ILE A CA 1
ATOM 794 C C . ILE A 1 101 ? 0.524 2.920 5.966 1.00 97.81 101 ILE A C 1
ATOM 796 O O . ILE A 1 101 ? 0.593 2.581 4.785 1.00 97.81 101 ILE A O 1
ATOM 800 N N . ILE A 1 102 ? 0.629 4.200 6.341 1.00 97.94 102 ILE A N 1
ATOM 801 C CA . ILE A 1 102 ? 0.793 5.317 5.399 1.00 97.94 102 ILE A CA 1
ATOM 802 C C . ILE A 1 102 ? 2.150 5.231 4.696 1.00 97.94 102 ILE A C 1
ATOM 804 O O . ILE A 1 102 ? 2.210 5.345 3.477 1.00 97.94 102 ILE A O 1
ATOM 808 N N . THR A 1 103 ? 3.230 4.978 5.434 1.00 98.38 103 THR A N 1
ATOM 809 C CA . THR A 1 103 ? 4.580 4.868 4.865 1.00 98.38 103 THR A CA 1
ATOM 810 C C . THR A 1 103 ? 4.695 3.676 3.919 1.00 98.38 103 THR A C 1
ATOM 812 O O . THR A 1 103 ? 5.164 3.813 2.788 1.00 98.38 103 THR A O 1
ATOM 815 N N . MET A 1 104 ? 4.185 2.515 4.332 1.00 98.56 104 MET A N 1
ATOM 816 C CA . MET A 1 104 ? 4.193 1.307 3.507 1.00 98.56 104 MET A CA 1
ATOM 817 C C . MET A 1 104 ? 3.365 1.480 2.225 1.00 98.56 104 MET A C 1
ATOM 819 O O . MET A 1 104 ? 3.803 1.087 1.143 1.00 98.56 104 MET A O 1
ATOM 823 N N . THR A 1 105 ? 2.182 2.095 2.317 1.00 98.38 105 THR A N 1
ATOM 824 C CA . THR A 1 105 ? 1.344 2.369 1.136 1.00 98.38 105 THR A CA 1
ATOM 825 C C . THR A 1 105 ? 1.934 3.453 0.241 1.00 98.38 105 THR A C 1
ATOM 827 O O . THR A 1 105 ? 1.827 3.343 -0.979 1.00 98.38 105 THR A O 1
ATOM 830 N N . ALA A 1 106 ? 2.622 4.450 0.805 1.00 98.44 106 ALA A N 1
ATOM 831 C CA . ALA A 1 106 ? 3.318 5.476 0.035 1.00 98.44 106 ALA A CA 1
ATOM 832 C C . ALA A 1 106 ? 4.446 4.883 -0.810 1.00 98.44 106 ALA A C 1
ATOM 834 O O . ALA A 1 106 ? 4.565 5.208 -1.991 1.00 98.44 106 ALA A O 1
ATOM 835 N N . PHE A 1 107 ? 5.227 3.970 -0.232 1.00 98.56 107 PHE A N 1
ATOM 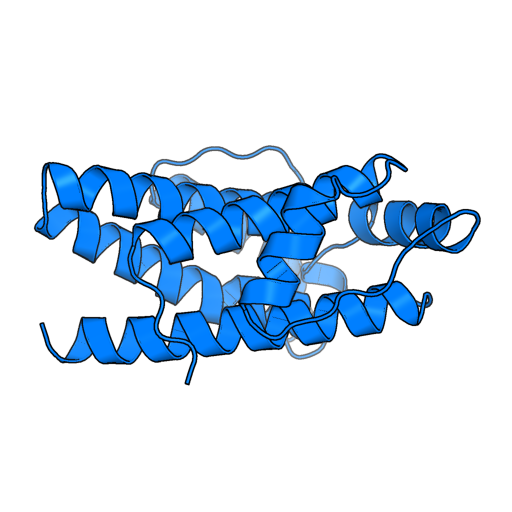836 C CA . PHE A 1 107 ? 6.270 3.261 -0.961 1.00 98.56 107 PHE A CA 1
ATOM 837 C C . PHE A 1 107 ? 5.699 2.413 -2.107 1.00 98.56 107 PHE A C 1
ATOM 839 O O . PHE A 1 107 ? 6.176 2.508 -3.238 1.00 98.56 107 PHE A O 1
ATOM 846 N N . ALA A 1 108 ? 4.632 1.647 -1.855 1.00 98.56 108 ALA A N 1
ATOM 847 C CA . ALA A 1 108 ? 3.969 0.859 -2.896 1.00 98.56 108 ALA A CA 1
ATOM 848 C C . ALA A 1 108 ? 3.398 1.741 -4.025 1.00 98.56 108 ALA A C 1
ATOM 850 O O . ALA A 1 108 ? 3.592 1.440 -5.203 1.00 98.56 108 ALA A O 1
ATOM 851 N N . ALA A 1 109 ? 2.763 2.867 -3.680 1.00 98.62 109 ALA A N 1
ATOM 852 C CA . ALA A 1 109 ? 2.272 3.839 -4.657 1.00 98.62 109 ALA A CA 1
ATOM 853 C C . ALA A 1 109 ? 3.398 4.426 -5.499 1.00 98.62 109 ALA A C 1
ATOM 855 O O . ALA A 1 109 ? 3.278 4.513 -6.721 1.00 98.62 109 ALA A O 1
ATOM 856 N N . ARG A 1 110 ? 4.518 4.776 -4.863 1.00 98.50 110 ARG A N 1
ATOM 857 C CA . ARG A 1 110 ? 5.673 5.315 -5.568 1.00 98.50 110 ARG A CA 1
ATOM 858 C C . ARG A 1 110 ? 6.264 4.303 -6.550 1.00 98.50 110 ARG A C 1
ATOM 860 O O . ARG A 1 110 ? 6.488 4.663 -7.701 1.00 98.50 110 ARG A O 1
ATOM 867 N N . LEU A 1 111 ? 6.439 3.048 -6.132 1.00 98.12 111 LEU A N 1
ATOM 868 C CA . LEU A 1 111 ? 6.902 1.970 -7.010 1.00 98.12 111 LEU A CA 1
ATOM 869 C C . LEU A 1 111 ? 5.976 1.767 -8.214 1.00 98.12 111 LEU A C 1
ATOM 871 O O . LEU A 1 111 ? 6.459 1.626 -9.335 1.00 98.12 111 LEU A O 1
ATOM 875 N N . ALA A 1 112 ? 4.658 1.766 -7.998 1.00 98.38 112 ALA A N 1
ATOM 876 C CA . ALA A 1 112 ? 3.686 1.591 -9.073 1.00 98.38 112 ALA A CA 1
ATOM 877 C C . ALA A 1 112 ? 3.730 2.749 -10.087 1.00 98.38 112 ALA A C 1
ATOM 879 O O . ALA A 1 112 ? 3.723 2.511 -11.294 1.00 98.38 112 ALA A O 1
ATOM 880 N N . ILE A 1 113 ? 3.840 3.992 -9.607 1.00 98.62 113 ILE A N 1
ATOM 881 C CA . ILE A 1 113 ? 3.975 5.183 -10.457 1.00 98.62 113 ILE A CA 1
ATOM 882 C C . ILE A 1 113 ? 5.284 5.141 -11.250 1.00 98.62 113 ILE A C 1
ATOM 884 O O . ILE A 1 113 ? 5.270 5.344 -12.463 1.00 98.62 113 ILE A O 1
ATOM 888 N N . ASP A 1 114 ? 6.411 4.850 -10.598 1.00 98.44 114 ASP A N 1
ATOM 889 C CA . ASP A 1 114 ? 7.704 4.792 -11.282 1.00 98.44 114 ASP A CA 1
ATOM 890 C C . ASP A 1 114 ? 7.743 3.647 -12.311 1.00 98.44 114 ASP A C 1
ATOM 892 O O . ASP A 1 114 ? 8.325 3.814 -13.382 1.00 98.44 114 ASP A O 1
ATOM 896 N N . ALA A 1 115 ? 7.091 2.511 -12.032 1.00 97.75 115 ALA A N 1
ATOM 897 C CA . ALA A 1 115 ? 6.948 1.410 -12.985 1.00 97.75 115 ALA A CA 1
ATOM 898 C C . ALA A 1 115 ? 6.121 1.819 -14.212 1.00 97.75 115 ALA A C 1
ATOM 900 O O . ALA A 1 115 ? 6.529 1.549 -15.340 1.00 97.75 115 ALA A O 1
ATOM 901 N N . TYR A 1 116 ? 4.996 2.511 -14.008 1.00 97.75 116 TYR A N 1
ATOM 902 C CA . TYR A 1 116 ? 4.197 3.073 -15.098 1.00 97.75 116 TYR A CA 1
ATOM 903 C C . TYR A 1 116 ? 5.015 4.037 -15.966 1.00 97.75 116 TYR A C 1
ATOM 905 O O . TYR A 1 116 ? 5.056 3.880 -17.184 1.00 97.75 116 TYR A O 1
ATOM 913 N N . MET A 1 117 ? 5.727 4.983 -15.352 1.00 97.88 117 MET A N 1
ATOM 914 C CA . MET A 1 117 ? 6.580 5.923 -16.088 1.00 97.88 117 MET A CA 1
ATOM 915 C C . MET A 1 117 ? 7.713 5.205 -16.835 1.00 97.88 117 MET A C 1
ATOM 917 O O . MET A 1 117 ? 8.073 5.594 -17.946 1.00 97.88 117 MET A O 1
ATOM 921 N N . ALA A 1 118 ? 8.260 4.134 -16.255 1.00 97.19 118 ALA A N 1
ATOM 922 C CA . ALA A 1 118 ? 9.271 3.317 -16.908 1.00 97.19 118 ALA A CA 1
ATOM 923 C C . ALA A 1 118 ? 8.706 2.550 -18.113 1.00 97.19 118 ALA A C 1
ATOM 925 O O . ALA A 1 118 ? 9.393 2.475 -19.120 1.00 97.19 118 ALA A O 1
ATOM 926 N N . HIS A 1 119 ? 7.452 2.080 -18.109 1.00 94.56 119 HIS A N 1
ATOM 927 C CA . HIS A 1 119 ? 6.853 1.446 -19.303 1.00 94.56 119 HIS A CA 1
ATOM 928 C C . HIS A 1 119 ? 6.837 2.366 -20.534 1.00 94.56 119 HIS A C 1
ATOM 930 O O . HIS A 1 119 ? 6.819 1.876 -21.659 1.00 94.56 119 HIS A O 1
ATOM 936 N N . LEU A 1 120 ? 6.891 3.688 -20.337 1.00 93.88 120 LEU A N 1
ATOM 937 C CA . LEU A 1 120 ? 6.947 4.672 -21.423 1.00 93.88 120 LEU A CA 1
ATOM 938 C C . LEU A 1 120 ? 8.351 4.849 -22.026 1.00 93.88 120 LEU A C 1
ATOM 940 O O . LEU A 1 120 ? 8.482 5.467 -23.079 1.00 93.88 120 LEU A O 1
ATOM 944 N N . THR A 1 121 ? 9.403 4.377 -21.349 1.00 94.56 121 THR A N 1
ATOM 945 C CA . THR A 1 121 ? 10.799 4.734 -21.676 1.00 94.56 121 THR A CA 1
ATOM 946 C C . THR A 1 121 ? 11.792 3.573 -21.611 1.00 94.56 121 THR A C 1
ATOM 948 O O . THR A 1 121 ? 12.702 3.509 -22.430 1.00 94.56 121 THR A O 1
ATOM 951 N N . ASP A 1 122 ? 11.630 2.658 -20.659 1.00 94.38 122 ASP A N 1
ATOM 952 C CA . ASP A 1 122 ? 12.537 1.557 -20.344 1.00 94.38 122 ASP A CA 1
ATOM 953 C C . ASP A 1 122 ? 11.746 0.361 -19.775 1.00 94.38 122 ASP A C 1
ATOM 955 O O . ASP A 1 122 ? 11.425 0.286 -18.581 1.00 94.38 122 ASP A O 1
ATOM 959 N N . GLY A 1 123 ? 11.432 -0.596 -20.653 1.00 92.44 123 GLY A N 1
ATOM 960 C CA . GLY A 1 123 ? 10.664 -1.791 -20.300 1.00 92.44 123 GLY A CA 1
ATOM 961 C C . GLY A 1 123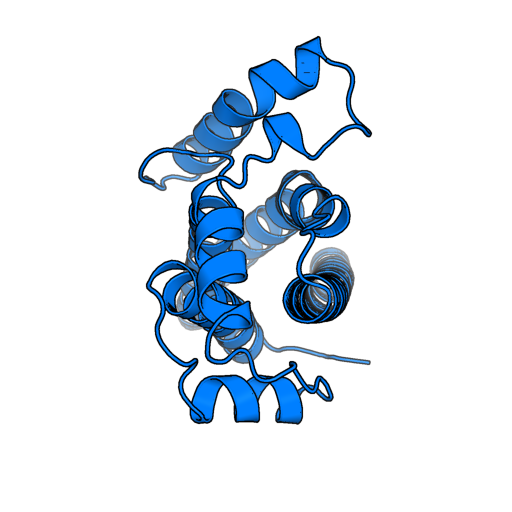 ? 11.376 -2.728 -19.316 1.00 92.44 123 GLY A C 1
ATOM 962 O O . GLY A 1 123 ? 10.709 -3.375 -18.506 1.00 92.44 123 GLY A O 1
ATOM 963 N N . GLU A 1 124 ? 12.712 -2.785 -19.323 1.00 94.56 124 GLU A N 1
ATOM 964 C CA . GLU A 1 124 ? 13.469 -3.604 -18.366 1.00 94.56 124 GLU A CA 1
ATOM 965 C C . GLU A 1 124 ? 13.401 -3.005 -16.961 1.00 94.56 124 GLU A C 1
ATOM 967 O O . GLU A 1 124 ? 13.145 -3.712 -15.978 1.00 94.56 124 GLU A O 1
ATOM 972 N N . LYS A 1 125 ? 13.561 -1.682 -16.855 1.00 96.31 125 LYS A N 1
ATOM 973 C CA . LYS A 1 125 ? 13.373 -0.965 -15.592 1.00 96.31 125 LYS A CA 1
ATOM 974 C C . LYS A 1 125 ? 11.942 -1.100 -15.084 1.00 96.31 125 LYS A C 1
ATOM 976 O O . LYS A 1 125 ? 11.760 -1.322 -13.885 1.00 96.31 125 LYS A O 1
ATOM 981 N N . ALA A 1 126 ? 10.945 -1.020 -15.965 1.00 96.44 126 ALA A N 1
ATOM 982 C CA . ALA A 1 126 ? 9.548 -1.231 -15.599 1.00 96.44 126 ALA A CA 1
ATOM 983 C C . ALA A 1 126 ? 9.339 -2.621 -14.982 1.00 96.44 126 ALA A C 1
ATOM 985 O O . ALA A 1 126 ? 8.817 -2.737 -13.872 1.00 96.44 126 ALA A O 1
ATOM 986 N N . LEU A 1 127 ? 9.858 -3.666 -15.635 1.00 95.50 127 LEU A N 1
ATOM 987 C CA . LEU A 1 127 ? 9.792 -5.040 -15.137 1.00 95.50 127 LEU A CA 1
ATOM 988 C C . LEU A 1 127 ? 10.493 -5.199 -13.779 1.00 95.50 127 LEU A C 1
ATOM 990 O O . LEU A 1 127 ? 9.985 -5.877 -12.881 1.00 95.50 127 LEU A O 1
ATOM 994 N N . LYS A 1 128 ? 11.658 -4.567 -13.598 1.00 96.81 128 LYS A N 1
ATOM 995 C CA . LYS A 1 128 ? 12.384 -4.572 -12.320 1.00 96.81 128 LYS A CA 1
ATOM 996 C C . LYS A 1 128 ? 11.551 -3.936 -11.204 1.00 96.81 128 LYS A C 1
ATOM 998 O O . LYS A 1 128 ? 11.444 -4.525 -10.129 1.00 96.81 128 LYS A O 1
ATOM 1003 N N . LEU A 1 129 ? 10.948 -2.774 -11.453 1.00 98.06 129 LEU A N 1
ATOM 1004 C CA . LEU A 1 129 ? 10.106 -2.068 -10.481 1.00 98.06 129 LEU A CA 1
ATOM 1005 C C . LEU A 1 129 ? 8.842 -2.863 -10.135 1.00 98.06 129 LEU A C 1
ATOM 1007 O O . LEU A 1 129 ? 8.500 -2.988 -8.961 1.00 98.06 129 LEU A O 1
ATOM 1011 N N . GLU A 1 130 ? 8.206 -3.496 -11.120 1.00 97.25 130 GLU A N 1
ATOM 1012 C CA . GLU A 1 130 ? 7.068 -4.395 -10.905 1.00 97.25 130 GLU A CA 1
ATOM 1013 C C . GLU A 1 130 ? 7.433 -5.604 -10.030 1.00 97.25 130 GLU A C 1
ATOM 1015 O O . GLU A 1 130 ? 6.687 -5.967 -9.118 1.00 97.25 130 GLU A O 1
ATOM 1020 N N . ARG A 1 131 ? 8.616 -6.203 -10.229 1.00 97.38 131 ARG A N 1
ATOM 1021 C CA . ARG A 1 131 ? 9.117 -7.284 -9.359 1.00 97.38 131 ARG A CA 1
ATOM 1022 C C . ARG A 1 131 ? 9.342 -6.812 -7.922 1.00 97.38 131 ARG A C 1
ATOM 1024 O O . ARG A 1 131 ? 9.065 -7.568 -6.986 1.00 97.38 131 ARG A O 1
ATOM 1031 N N . ILE A 1 132 ? 9.846 -5.591 -7.741 1.00 98.25 132 ILE A N 1
ATOM 1032 C CA . ILE A 1 132 ? 10.049 -4.986 -6.418 1.00 98.25 132 ILE A CA 1
ATOM 1033 C C . ILE A 1 132 ? 8.694 -4.739 -5.744 1.00 98.25 132 ILE A C 1
ATOM 1035 O O . ILE A 1 132 ? 8.514 -5.167 -4.604 1.00 98.25 132 ILE A O 1
ATOM 1039 N N . LEU A 1 133 ? 7.729 -4.146 -6.456 1.00 98.44 133 LEU A N 1
ATOM 1040 C CA . LEU A 1 133 ? 6.364 -3.918 -5.972 1.00 98.44 133 LEU A CA 1
ATOM 1041 C C . LEU A 1 133 ? 5.696 -5.224 -5.541 1.00 98.44 133 LEU A C 1
ATOM 1043 O O . LEU A 1 133 ? 5.226 -5.327 -4.411 1.00 98.44 133 LEU A O 1
ATOM 1047 N N . HIS A 1 134 ? 5.725 -6.251 -6.395 1.00 98.12 134 HIS A N 1
ATOM 1048 C CA . HIS A 1 134 ? 5.178 -7.568 -6.073 1.00 98.12 134 HIS A CA 1
ATOM 1049 C C . HIS A 1 134 ? 5.788 -8.138 -4.783 1.00 98.12 134 HIS A C 1
ATOM 1051 O O . HIS A 1 134 ? 5.070 -8.574 -3.880 1.00 98.12 134 HIS A O 1
ATOM 1057 N N . ARG A 1 135 ? 7.124 -8.117 -4.673 1.00 98.12 135 ARG A N 1
ATOM 1058 C CA . ARG A 1 135 ? 7.833 -8.626 -3.492 1.00 98.12 135 ARG A CA 1
ATOM 1059 C C . ARG A 1 135 ? 7.468 -7.835 -2.239 1.00 98.12 135 ARG A C 1
ATOM 1061 O O . ARG A 1 135 ? 7.204 -8.439 -1.205 1.00 98.12 135 ARG A O 1
ATOM 1068 N N . PHE A 1 136 ? 7.426 -6.509 -2.329 1.00 98.50 136 PHE A N 1
ATOM 1069 C CA . PHE A 1 136 ? 7.046 -5.666 -1.202 1.00 98.50 136 PHE A CA 1
ATOM 1070 C C . PHE A 1 136 ? 5.609 -5.944 -0.748 1.00 98.50 136 PHE A C 1
ATOM 1072 O O . PHE A 1 136 ? 5.356 -6.115 0.446 1.00 98.50 136 PHE A O 1
ATOM 1079 N N . ASN A 1 137 ? 4.681 -6.066 -1.699 1.00 98.31 137 ASN A N 1
ATOM 1080 C CA . ASN A 1 137 ? 3.282 -6.347 -1.410 1.00 98.31 137 ASN A CA 1
ATOM 1081 C C . ASN A 1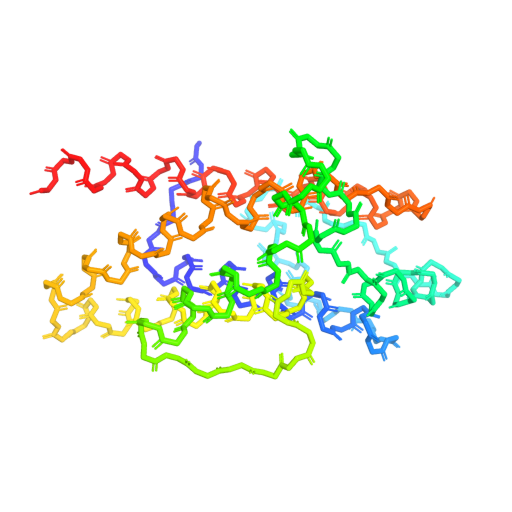 137 ? 3.107 -7.676 -0.684 1.00 98.31 137 ASN A C 1
ATOM 1083 O O . ASN A 1 137 ? 2.486 -7.712 0.377 1.00 98.31 137 ASN A O 1
ATOM 1087 N N . LYS A 1 138 ? 3.683 -8.755 -1.222 1.00 97.62 138 LYS A N 1
ATOM 1088 C CA . LYS A 1 138 ? 3.560 -10.096 -0.640 1.00 97.62 138 LYS A CA 1
ATOM 1089 C C . LYS A 1 138 ? 4.250 -10.222 0.715 1.00 97.62 138 LYS A C 1
ATOM 1091 O O . LYS A 1 138 ? 3.706 -10.871 1.603 1.00 97.62 138 LYS A O 1
ATOM 1096 N N . THR A 1 139 ? 5.420 -9.612 0.888 1.00 96.12 139 THR A N 1
ATOM 1097 C CA . THR A 1 139 ? 6.220 -9.787 2.109 1.00 96.12 139 THR A CA 1
ATOM 1098 C C . THR A 1 139 ? 5.797 -8.843 3.236 1.00 96.12 139 THR A C 1
ATOM 1100 O O . THR A 1 139 ? 5.853 -9.223 4.410 1.00 96.12 139 THR A O 1
ATOM 1103 N N . HIS A 1 140 ? 5.377 -7.619 2.904 1.00 97.38 140 HIS A N 1
ATOM 1104 C CA . HIS A 1 140 ? 5.187 -6.550 3.884 1.00 97.38 140 HIS A CA 1
ATOM 1105 C C . HIS A 1 140 ? 3.767 -5.981 3.880 1.00 97.38 140 HIS A C 1
ATOM 1107 O O . HIS A 1 140 ? 3.085 -6.083 4.900 1.00 97.38 140 HIS A O 1
ATOM 1113 N N . LEU A 1 141 ? 3.308 -5.401 2.765 1.00 98.31 141 LEU A N 1
ATOM 1114 C CA . LEU A 1 141 ? 2.062 -4.623 2.752 1.00 98.31 141 LEU A CA 1
ATOM 1115 C C . LEU A 1 141 ? 0.816 -5.482 2.990 1.00 98.31 141 LEU A C 1
ATOM 1117 O O . LEU A 1 141 ? 0.041 -5.179 3.894 1.00 98.31 141 LEU A O 1
ATOM 1121 N N . ILE A 1 142 ? 0.627 -6.556 2.218 1.00 98.38 142 ILE A N 1
ATOM 1122 C CA . ILE A 1 142 ? -0.546 -7.431 2.352 1.00 98.38 142 ILE A CA 1
ATOM 1123 C C . ILE A 1 142 ? -0.604 -8.041 3.757 1.00 98.38 142 ILE A C 1
ATOM 1125 O O . ILE A 1 142 ? -1.647 -7.901 4.392 1.00 98.38 142 ILE A O 1
ATOM 1129 N N . PRO A 1 143 ? 0.475 -8.644 4.302 1.00 97.56 143 PRO A N 1
ATOM 1130 C CA . PRO A 1 143 ? 0.431 -9.171 5.662 1.00 97.56 143 PRO A CA 1
ATOM 1131 C C . PRO A 1 143 ? 0.126 -8.112 6.727 1.00 97.56 143 PRO A C 1
ATOM 1133 O O . PRO A 1 143 ? -0.591 -8.404 7.679 1.00 97.56 143 PRO A O 1
ATOM 1136 N N . ALA A 1 144 ? 0.635 -6.884 6.583 1.00 97.69 144 ALA A N 1
ATOM 1137 C CA . ALA A 1 144 ? 0.335 -5.808 7.525 1.00 97.69 144 ALA A CA 1
ATOM 1138 C C . ALA A 1 144 ? -1.149 -5.410 7.477 1.00 97.69 144 ALA A C 1
ATOM 1140 O O . ALA A 1 144 ? -1.797 -5.343 8.519 1.00 97.69 144 ALA A O 1
ATOM 1141 N N . LEU A 1 145 ? -1.701 -5.203 6.278 1.00 97.69 145 LEU A N 1
ATOM 1142 C CA . LEU A 1 145 ? -3.105 -4.834 6.098 1.00 97.69 145 LEU A CA 1
ATOM 1143 C C . LEU A 1 145 ? -4.064 -5.960 6.517 1.00 97.69 145 LEU A C 1
ATOM 1145 O O . LEU A 1 145 ? -5.084 -5.695 7.144 1.00 97.69 145 LEU A O 1
ATOM 1149 N N . ALA A 1 146 ? -3.736 -7.217 6.208 1.00 97.38 146 ALA A N 1
ATOM 1150 C CA . ALA A 1 146 ? -4.572 -8.373 6.537 1.00 97.38 146 ALA A CA 1
ATOM 1151 C C . ALA A 1 146 ? -4.682 -8.625 8.051 1.00 97.38 146 ALA A C 1
ATOM 1153 O O . ALA A 1 146 ? -5.681 -9.171 8.507 1.00 97.38 146 ALA A O 1
ATOM 1154 N N . ASN A 1 147 ? -3.678 -8.207 8.828 1.00 96.81 147 ASN A N 1
ATOM 1155 C CA . ASN A 1 147 ? -3.692 -8.288 10.289 1.00 96.81 147 ASN A CA 1
ATOM 1156 C C . ASN A 1 147 ? -4.202 -6.996 10.958 1.00 96.81 147 ASN A C 1
ATOM 1158 O O . ASN A 1 147 ? -4.134 -6.865 12.179 1.00 96.81 147 ASN A O 1
ATOM 1162 N N . ALA A 1 148 ? -4.705 -6.020 10.195 1.00 95.56 148 ALA A N 1
ATOM 1163 C CA . ALA A 1 148 ? -5.261 -4.797 10.756 1.00 95.56 148 ALA A CA 1
ATOM 1164 C C . ALA A 1 148 ? -6.649 -5.055 11.371 1.00 95.56 148 ALA A C 1
ATOM 1166 O O . ALA A 1 148 ? -7.617 -5.363 10.673 1.00 95.56 148 ALA A O 1
ATOM 1167 N N . ILE A 1 149 ? -6.755 -4.881 12.688 1.00 93.38 149 ILE A N 1
ATOM 1168 C CA . ILE A 1 149 ? -7.995 -5.060 13.457 1.00 93.38 149 ILE A CA 1
ATOM 1169 C C . ILE A 1 149 ? -8.329 -3.746 14.189 1.00 93.38 149 ILE A C 1
ATOM 1171 O O . ILE A 1 149 ? -8.105 -3.639 15.396 1.00 93.38 149 ILE A O 1
ATOM 1175 N N . PRO A 1 150 ? -8.788 -2.695 13.481 1.00 95.00 150 PRO A N 1
ATOM 1176 C CA . PRO A 1 150 ? -9.312 -1.502 14.137 1.00 95.00 150 PRO A CA 1
ATOM 1177 C C . PRO A 1 150 ? -10.610 -1.827 14.883 1.00 95.00 150 PRO A C 1
ATOM 1179 O O . PRO A 1 150 ? -11.395 -2.665 14.444 1.00 95.00 150 PRO A O 1
ATOM 1182 N N . GLN A 1 151 ? -10.860 -1.125 15.991 1.00 93.31 151 GLN A N 1
ATOM 1183 C CA . GLN A 1 151 ? -12.134 -1.228 16.716 1.00 93.31 151 GLN A CA 1
ATOM 1184 C C . GLN A 1 151 ? -13.301 -0.673 15.885 1.00 93.31 151 GLN A C 1
ATOM 1186 O O . GLN A 1 151 ? -14.423 -1.171 15.966 1.00 93.31 151 GLN A O 1
ATOM 1191 N N . ASN A 1 152 ? -13.022 0.325 15.041 1.00 95.56 152 ASN A N 1
ATOM 1192 C CA . ASN A 1 152 ? -13.997 0.888 14.124 1.00 95.56 152 ASN A CA 1
ATOM 1193 C C . ASN A 1 152 ? -14.346 -0.108 13.000 1.00 95.56 152 ASN A C 1
ATOM 1195 O O . ASN A 1 152 ? -13.515 -0.414 12.138 1.00 95.56 152 ASN A O 1
ATOM 1199 N N . GLN A 1 153 ? -15.594 -0.588 12.982 1.00 96.25 153 GLN A N 1
ATOM 1200 C CA . GLN A 1 153 ? -16.049 -1.603 12.025 1.00 96.25 153 GLN A CA 1
ATOM 1201 C C . GLN A 1 153 ? -16.042 -1.115 10.570 1.00 96.25 153 GLN A C 1
ATOM 1203 O O . GLN A 1 153 ? -15.704 -1.891 9.675 1.00 96.25 153 GLN A O 1
ATOM 1208 N N . LYS A 1 154 ? -16.364 0.162 10.313 1.00 96.88 154 LYS A N 1
ATOM 1209 C CA . LYS A 1 154 ? -16.323 0.722 8.953 1.00 96.88 154 LYS A CA 1
ATOM 1210 C C . LYS A 1 154 ? -14.897 0.764 8.424 1.00 96.88 154 LYS A C 1
ATOM 1212 O O . LYS A 1 154 ? -14.648 0.320 7.306 1.00 96.88 154 LYS A O 1
ATOM 1217 N N . LEU A 1 155 ? -13.944 1.226 9.234 1.00 97.56 155 LEU A N 1
ATOM 1218 C CA . LEU A 1 155 ? -12.531 1.197 8.865 1.00 97.56 155 LEU A CA 1
ATOM 1219 C C . LEU A 1 155 ? -12.058 -0.242 8.628 1.00 97.56 155 LEU A C 1
ATOM 1221 O O . LEU A 1 155 ? -11.368 -0.493 7.642 1.00 97.56 155 LEU A O 1
ATOM 1225 N N . HIS A 1 156 ? -12.452 -1.188 9.487 1.00 97.50 156 HIS A N 1
ATOM 1226 C CA . HIS A 1 156 ? -12.109 -2.599 9.304 1.00 97.50 156 HIS A CA 1
ATOM 1227 C C . HIS A 1 156 ? -12.606 -3.124 7.951 1.00 97.50 156 HIS A C 1
ATOM 1229 O O . HIS A 1 156 ? -11.825 -3.684 7.182 1.00 97.50 156 HIS A O 1
ATOM 1235 N N . GLN A 1 157 ? -13.874 -2.871 7.618 1.00 97.44 157 GLN A N 1
ATOM 1236 C CA . GLN A 1 157 ? -14.465 -3.256 6.337 1.00 97.44 157 GLN A CA 1
ATOM 1237 C C . GLN A 1 157 ? -13.743 -2.597 5.150 1.00 97.44 157 GLN A C 1
ATOM 1239 O O . GLN A 1 157 ? -13.469 -3.264 4.151 1.00 97.44 157 GLN A O 1
ATOM 1244 N N . ALA A 1 158 ? -13.407 -1.307 5.252 1.00 97.56 158 ALA A N 1
ATOM 1245 C CA . ALA A 1 158 ? -12.630 -0.600 4.235 1.00 97.56 158 ALA A CA 1
ATOM 1246 C C . ALA A 1 158 ? -11.259 -1.257 4.017 1.00 97.56 158 ALA A C 1
ATOM 1248 O O . ALA A 1 158 ? -10.890 -1.544 2.878 1.00 97.56 158 ALA A O 1
ATOM 1249 N N . ILE A 1 159 ? -10.521 -1.548 5.095 1.00 98.06 159 ILE A N 1
ATOM 1250 C CA . ILE A 1 159 ? -9.208 -2.197 5.005 1.00 98.06 159 ILE A CA 1
ATOM 1251 C C . ILE A 1 159 ? -9.336 -3.589 4.383 1.00 98.06 159 ILE A C 1
ATOM 1253 O O . ILE A 1 159 ? -8.566 -3.905 3.483 1.00 98.06 159 ILE A O 1
ATOM 1257 N N . GLN A 1 160 ? -10.321 -4.400 4.778 1.00 97.94 160 GLN A N 1
ATOM 1258 C CA . GLN A 1 160 ? -10.542 -5.725 4.183 1.00 97.94 160 GLN A CA 1
ATOM 1259 C C . GLN A 1 160 ? -10.785 -5.653 2.670 1.00 97.94 160 GLN A C 1
ATOM 1261 O O . GLN A 1 160 ? -10.192 -6.420 1.909 1.00 97.94 160 GLN A O 1
ATOM 1266 N N . LYS A 1 161 ? -11.611 -4.705 2.218 1.00 97.56 161 LYS A N 1
ATOM 1267 C CA . LYS A 1 161 ? -11.861 -4.473 0.789 1.00 97.56 161 LYS A CA 1
ATOM 1268 C C . LYS A 1 161 ? -10.591 -4.029 0.051 1.00 97.56 161 LYS A C 1
ATOM 1270 O O . LYS A 1 161 ? -10.288 -4.540 -1.025 1.00 97.56 161 LYS A O 1
ATOM 1275 N N . ILE A 1 162 ? -9.797 -3.144 0.656 1.00 97.62 162 ILE A N 1
ATOM 1276 C CA . ILE A 1 162 ? -8.497 -2.722 0.113 1.00 97.62 162 ILE A CA 1
ATOM 1277 C C . ILE A 1 162 ? -7.518 -3.904 0.034 1.00 97.62 162 ILE A C 1
ATOM 1279 O O . ILE A 1 162 ? -6.852 -4.073 -0.984 1.00 97.62 162 ILE A O 1
ATOM 1283 N N . VAL A 1 163 ? -7.449 -4.756 1.062 1.00 97.88 163 VAL A N 1
ATOM 1284 C CA . VAL A 1 163 ? -6.606 -5.966 1.061 1.00 97.88 163 VAL A CA 1
ATOM 1285 C C . VAL A 1 163 ? -6.961 -6.857 -0.122 1.00 97.88 163 VAL A C 1
ATOM 1287 O O . VAL A 1 163 ? -6.061 -7.305 -0.827 1.00 97.88 163 VAL A O 1
ATOM 1290 N N . GLN A 1 164 ? -8.252 -7.084 -0.376 1.00 97.38 164 GLN A N 1
ATOM 1291 C CA . GLN A 1 164 ? -8.706 -7.900 -1.503 1.00 97.38 164 GLN A CA 1
ATOM 1292 C C . GLN A 1 164 ? -8.243 -7.330 -2.851 1.00 97.38 164 GLN A C 1
ATOM 1294 O O . GLN A 1 164 ? -7.749 -8.088 -3.687 1.00 97.38 164 GLN A O 1
ATOM 1299 N N . LEU A 1 165 ? -8.324 -6.008 -3.042 1.00 96.88 165 LEU A N 1
ATOM 1300 C CA . LEU A 1 165 ? -7.817 -5.343 -4.250 1.00 96.88 165 LEU A CA 1
ATOM 1301 C C . LEU A 1 165 ? -6.304 -5.517 -4.414 1.00 96.88 165 LEU A C 1
ATOM 1303 O O . LEU A 1 165 ? -5.838 -5.896 -5.486 1.00 96.88 165 LEU A O 1
ATOM 1307 N N . VAL A 1 166 ? -5.537 -5.280 -3.347 1.00 97.69 166 VAL A N 1
ATOM 1308 C CA . VAL A 1 166 ? -4.070 -5.395 -3.371 1.00 97.69 166 VAL A CA 1
ATOM 1309 C C . VAL A 1 166 ? -3.633 -6.845 -3.609 1.00 97.69 166 VAL A C 1
ATOM 1311 O O . VAL A 1 166 ? -2.663 -7.086 -4.325 1.00 97.69 166 VAL A O 1
ATOM 1314 N N . VAL A 1 167 ? -4.347 -7.825 -3.047 1.00 97.62 167 VAL A N 1
ATOM 1315 C CA . VAL A 1 167 ? -4.107 -9.253 -3.309 1.00 97.62 167 VAL A CA 1
ATOM 1316 C C . VAL A 1 167 ? -4.381 -9.585 -4.774 1.00 97.62 167 VAL A C 1
ATOM 1318 O O . VAL A 1 167 ? -3.523 -10.192 -5.414 1.00 97.62 167 VAL A O 1
ATOM 1321 N N . ALA A 1 168 ? -5.524 -9.152 -5.314 1.00 96.56 168 ALA A N 1
ATOM 1322 C CA . ALA A 1 168 ? -5.896 -9.408 -6.702 1.00 96.56 168 ALA A CA 1
ATOM 1323 C C . ALA A 1 168 ? -4.886 -8.806 -7.693 1.00 96.56 168 ALA A C 1
ATOM 1325 O O . ALA A 1 168 ? -4.436 -9.510 -8.600 1.00 96.56 168 ALA A O 1
ATOM 1326 N N . ASP A 1 169 ? -4.476 -7.548 -7.493 1.00 96.44 169 ASP A N 1
ATOM 1327 C CA . ASP A 1 169 ? -3.430 -6.922 -8.311 1.00 96.44 169 ASP A CA 1
ATOM 1328 C C . ASP A 1 169 ? -2.095 -7.664 -8.172 1.00 96.44 169 ASP A C 1
ATOM 1330 O O . ASP A 1 169 ? -1.460 -7.995 -9.173 1.00 96.44 169 ASP A O 1
ATOM 1334 N N . SER A 1 170 ? -1.689 -8.015 -6.948 1.00 96.00 170 SER A N 1
ATOM 1335 C CA . SER A 1 170 ? -0.428 -8.724 -6.728 1.00 96.00 170 SER A CA 1
ATOM 1336 C C . SER A 1 170 ? -0.403 -10.106 -7.392 1.00 96.00 170 SER A C 1
ATOM 1338 O O . SER A 1 170 ? 0.643 -10.509 -7.900 1.00 96.00 170 SER A O 1
ATOM 1340 N N . ASP A 1 171 ? -1.515 -10.842 -7.404 1.00 95.12 171 ASP A N 1
ATOM 1341 C CA . ASP A 1 171 ? -1.608 -12.143 -8.079 1.00 95.12 171 ASP A CA 1
ATOM 1342 C C . ASP A 1 171 ? -1.577 -11.995 -9.605 1.00 95.12 171 ASP A C 1
ATOM 1344 O O . ASP A 1 171 ? -0.951 -12.796 -10.304 1.00 95.12 171 ASP A O 1
ATOM 1348 N N . MET A 1 172 ? -2.219 -10.954 -10.136 1.00 92.06 172 MET A N 1
ATOM 1349 C CA . MET A 1 172 ? -2.163 -10.626 -11.561 1.00 92.06 172 MET A CA 1
ATOM 1350 C C . MET A 1 172 ? -0.756 -10.228 -11.999 1.00 92.06 172 MET A C 1
ATOM 1352 O O . MET A 1 172 ? -0.260 -10.728 -13.011 1.00 92.06 172 MET A O 1
ATOM 1356 N N . LEU A 1 173 ? -0.078 -9.404 -11.202 1.00 92.12 173 LEU A N 1
ATOM 1357 C CA . LEU A 1 173 ? 1.296 -9.001 -11.454 1.00 92.12 173 LEU A CA 1
ATOM 1358 C C . LEU A 1 173 ? 2.224 -10.218 -11.520 1.00 92.12 173 LEU A C 1
ATOM 1360 O O . LEU A 1 173 ? 3.013 -10.335 -12.454 1.00 92.12 173 LEU A O 1
ATOM 1364 N N . LEU A 1 174 ? 2.076 -11.185 -10.609 1.00 92.94 174 LEU A N 1
ATOM 1365 C CA . LEU A 1 174 ? 2.835 -12.438 -10.660 1.00 92.94 174 LEU A CA 1
ATOM 1366 C C . LEU A 1 174 ? 2.587 -13.226 -11.956 1.00 92.94 174 LEU A C 1
ATOM 1368 O O . LEU A 1 174 ? 3.535 -13.714 -12.576 1.00 92.94 174 LEU A O 1
ATOM 1372 N N . LYS A 1 175 ? 1.327 -13.338 -12.397 1.00 90.38 175 LYS A N 1
ATOM 1373 C CA . LYS A 1 175 ? 0.984 -14.009 -13.664 1.00 90.38 175 LYS A CA 1
ATOM 1374 C C . LYS A 1 175 ? 1.639 -13.333 -14.866 1.00 90.38 175 LYS A C 1
ATOM 1376 O O . LYS A 1 175 ? 2.015 -14.014 -15.813 1.00 90.38 175 LYS A O 1
ATOM 1381 N N . TRP A 1 176 ? 1.774 -12.011 -14.856 1.00 86.38 176 TRP A N 1
ATOM 1382 C CA . TRP A 1 176 ? 2.439 -11.283 -15.939 1.00 86.38 176 TRP A CA 1
ATOM 1383 C C . TRP A 1 176 ? 3.956 -11.435 -15.886 1.00 86.38 176 TRP A C 1
ATOM 1385 O O . TRP A 1 176 ? 4.576 -11.713 -16.909 1.00 86.38 176 TRP A O 1
ATOM 1395 N N . LEU A 1 177 ? 4.539 -11.337 -14.690 1.00 88.31 177 LEU A N 1
ATOM 1396 C CA . LEU A 1 177 ? 5.976 -11.492 -14.457 1.00 88.31 177 LEU A CA 1
ATOM 1397 C C . LEU A 1 177 ? 6.506 -12.896 -14.780 1.00 88.31 177 LEU A C 1
ATOM 1399 O O . LEU A 1 177 ? 7.703 -13.043 -14.994 1.00 88.31 177 LEU A O 1
ATOM 1403 N N . THR A 1 178 ? 5.643 -13.916 -14.773 1.00 86.06 178 THR A N 1
ATOM 1404 C CA . THR A 1 178 ? 5.995 -15.312 -15.095 1.00 86.06 178 THR A CA 1
ATOM 1405 C C . THR A 1 178 ? 5.824 -15.664 -16.573 1.00 86.06 178 THR A C 1
ATOM 1407 O O . THR A 1 178 ? 6.325 -16.696 -17.009 1.00 86.06 178 THR A O 1
ATOM 1410 N N . ARG A 1 179 ? 5.117 -14.832 -17.348 1.00 81.06 179 ARG A N 1
ATOM 1411 C CA . ARG A 1 179 ? 4.891 -15.026 -18.793 1.00 81.06 179 ARG A CA 1
ATOM 1412 C C . ARG A 1 179 ? 5.893 -14.276 -19.677 1.00 81.06 179 ARG A C 1
ATOM 1414 O O . ARG A 1 179 ? 5.911 -14.527 -20.878 1.00 81.06 179 ARG A O 1
ATOM 1421 N N . ARG A 1 180 ? 6.644 -13.336 -19.105 1.00 64.06 180 ARG A N 1
ATOM 1422 C CA . ARG A 1 180 ? 7.659 -12.505 -19.769 1.00 64.06 180 ARG A CA 1
ATOM 1423 C C . ARG A 1 180 ? 9.048 -12.955 -19.344 1.00 64.06 180 ARG A C 1
ATOM 1425 O O . ARG A 1 180 ? 9.933 -12.958 -20.218 1.00 64.06 180 ARG A O 1
#

Organism: Caldiarchaeum subterraneum (NCBI:txid311458)

Radius of gyration: 15.83 Å; chains: 1; bounding box: 36×30×40 Å